Protein AF-A0A1F8F7Y3-F1 (afdb_monomer)

Mean predicted aligned error: 9.4 Å

Structure (mmCIF, N/CA/C/O backbone):
data_AF-A0A1F8F7Y3-F1
#
_entry.id   AF-A0A1F8F7Y3-F1
#
loop_
_atom_site.group_PDB
_atom_site.id
_atom_site.type_symbol
_atom_site.label_atom_id
_atom_site.label_alt_id
_atom_site.label_comp_id
_atom_site.label_asym_id
_atom_site.label_entity_id
_atom_site.label_seq_id
_atom_site.pdbx_PDB_ins_code
_atom_site.Cartn_x
_atom_site.Cartn_y
_atom_site.Cartn_z
_atom_site.occupancy
_atom_site.B_iso_or_equiv
_atom_site.auth_seq_id
_atom_site.auth_comp_id
_atom_site.auth_asym_id
_atom_site.auth_atom_id
_atom_site.pdbx_PDB_model_num
ATOM 1 N N . MET A 1 1 ? 22.161 11.488 1.844 1.00 63.28 1 MET A N 1
ATOM 2 C CA . MET A 1 1 ? 20.882 10.766 1.642 1.00 63.28 1 MET A CA 1
ATOM 3 C C . MET A 1 1 ? 20.338 11.126 0.270 1.00 63.28 1 MET A C 1
ATOM 5 O O . MET A 1 1 ? 20.253 12.319 -0.006 1.00 63.28 1 MET A O 1
ATOM 9 N N . SER A 1 2 ? 20.057 10.141 -0.588 1.00 79.31 2 SER A N 1
ATOM 10 C CA . SER A 1 2 ? 19.646 10.394 -1.977 1.00 79.31 2 SER A CA 1
ATOM 11 C C . SER A 1 2 ? 18.268 11.082 -2.055 1.00 79.31 2 SER A C 1
ATOM 13 O O . SER A 1 2 ? 17.452 10.909 -1.141 1.00 79.31 2 SER A O 1
ATOM 15 N N . PRO A 1 3 ? 17.981 11.853 -3.123 1.00 74.88 3 PRO A N 1
ATOM 16 C CA . PRO A 1 3 ? 16.670 12.476 -3.333 1.00 74.88 3 PRO A CA 1
ATOM 17 C C . PRO A 1 3 ? 15.510 11.469 -3.309 1.00 74.88 3 PRO A C 1
ATOM 19 O O . PRO A 1 3 ? 14.476 11.743 -2.707 1.00 74.88 3 PRO A O 1
ATOM 22 N N . ALA A 1 4 ? 15.714 10.270 -3.865 1.00 70.75 4 ALA A N 1
ATOM 23 C CA . ALA A 1 4 ? 14.728 9.189 -3.853 1.00 70.75 4 ALA A CA 1
ATOM 24 C C . ALA A 1 4 ? 14.346 8.759 -2.426 1.00 70.75 4 ALA A C 1
ATOM 26 O O . ALA A 1 4 ? 13.167 8.660 -2.101 1.00 70.75 4 ALA A O 1
ATOM 27 N N . VAL A 1 5 ? 15.333 8.589 -1.537 1.00 72.19 5 VAL A N 1
ATOM 28 C CA . VAL A 1 5 ? 15.079 8.209 -0.136 1.00 72.19 5 VAL A CA 1
ATOM 29 C C . VAL A 1 5 ? 14.300 9.300 0.606 1.00 72.19 5 VAL A C 1
ATOM 31 O O . VAL A 1 5 ? 13.428 8.987 1.410 1.00 72.19 5 VAL A O 1
ATOM 34 N N . ARG A 1 6 ? 14.557 10.584 0.315 1.00 74.69 6 ARG A N 1
ATOM 35 C CA . ARG A 1 6 ? 13.787 11.702 0.897 1.00 74.69 6 ARG A CA 1
ATOM 36 C C . ARG A 1 6 ? 12.319 11.670 0.474 1.00 74.69 6 ARG A C 1
ATOM 38 O O . ARG A 1 6 ? 11.452 11.836 1.325 1.00 74.69 6 ARG A O 1
ATOM 45 N N . LEU A 1 7 ? 12.046 11.442 -0.811 1.00 78.69 7 LEU A N 1
ATOM 46 C CA . LEU A 1 7 ? 10.677 11.372 -1.333 1.00 78.69 7 LEU A CA 1
ATOM 47 C C . LEU A 1 7 ? 9.922 10.156 -0.785 1.00 78.69 7 LEU A C 1
ATOM 49 O O . LEU A 1 7 ? 8.761 10.287 -0.413 1.00 78.69 7 LEU A O 1
ATOM 53 N N . ILE A 1 8 ? 10.594 9.007 -0.652 1.00 75.38 8 ILE A N 1
ATOM 54 C CA . ILE A 1 8 ? 10.015 7.806 -0.031 1.00 75.38 8 IL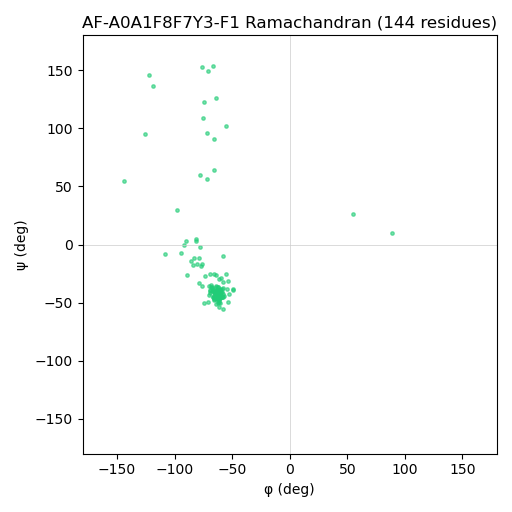E A CA 1
ATOM 55 C C . ILE A 1 8 ? 9.647 8.077 1.431 1.00 75.38 8 ILE A C 1
ATOM 57 O O . ILE A 1 8 ? 8.539 7.753 1.848 1.00 75.38 8 ILE A O 1
ATOM 61 N N . LEU A 1 9 ? 10.531 8.710 2.207 1.00 75.88 9 LEU A N 1
ATOM 62 C CA . LEU A 1 9 ? 10.228 9.066 3.597 1.00 75.88 9 LEU A CA 1
ATOM 63 C C . LEU A 1 9 ? 9.024 10.003 3.697 1.00 75.88 9 LEU A C 1
ATOM 65 O O . LEU A 1 9 ? 8.151 9.794 4.536 1.00 75.88 9 LEU A O 1
ATOM 69 N N . LEU A 1 10 ? 8.951 11.003 2.820 1.00 79.50 10 LEU A N 1
ATOM 70 C CA . LEU A 1 10 ? 7.814 11.914 2.763 1.00 79.50 10 LEU A CA 1
ATOM 71 C C . LEU A 1 10 ? 6.516 11.149 2.456 1.00 79.50 10 LEU A C 1
ATOM 73 O O . LEU A 1 10 ? 5.521 11.321 3.155 1.00 79.50 10 LEU A O 1
ATOM 77 N N . ALA A 1 11 ? 6.542 10.251 1.466 1.00 78.25 11 ALA A N 1
ATOM 78 C CA . ALA A 1 11 ? 5.400 9.418 1.098 1.00 78.25 11 ALA A CA 1
ATOM 79 C C . ALA A 1 11 ? 4.935 8.520 2.256 1.00 78.25 11 ALA A C 1
ATOM 81 O O . ALA A 1 11 ? 3.733 8.407 2.500 1.00 78.25 11 ALA A O 1
ATOM 82 N N . VAL A 1 12 ? 5.868 7.931 3.012 1.00 78.19 12 VAL A N 1
ATOM 83 C CA . VAL A 1 12 ? 5.556 7.133 4.209 1.00 78.19 12 VAL A CA 1
ATOM 84 C C . VAL A 1 12 ? 4.873 7.990 5.276 1.00 78.19 12 VAL A C 1
ATOM 86 O O . VAL A 1 12 ? 3.865 7.563 5.835 1.00 78.19 12 VAL A O 1
ATOM 89 N N . ILE A 1 13 ? 5.359 9.211 5.522 1.00 79.62 13 ILE A N 1
ATOM 90 C CA . ILE A 1 13 ? 4.748 10.140 6.486 1.00 79.62 13 ILE A CA 1
ATOM 91 C C . ILE A 1 13 ? 3.319 10.500 6.063 1.00 79.62 13 ILE A C 1
ATOM 93 O O . ILE A 1 13 ? 2.396 10.366 6.864 1.00 79.62 13 ILE A O 1
ATOM 97 N N . PHE A 1 14 ? 3.111 10.904 4.806 1.00 80.81 14 PHE A N 1
ATOM 98 C CA . PHE A 1 14 ? 1.778 11.253 4.304 1.00 80.81 14 PHE A CA 1
ATOM 99 C C . PHE A 1 14 ? 0.812 10.066 4.339 1.00 80.81 14 PHE A C 1
ATOM 101 O O . PHE A 1 14 ? -0.341 10.228 4.734 1.00 80.81 14 PHE A O 1
ATOM 108 N N . THR A 1 15 ? 1.288 8.864 4.006 1.00 75.69 15 THR A N 1
ATOM 109 C CA . THR A 1 15 ? 0.485 7.635 4.096 1.00 75.69 15 THR A CA 1
ATOM 110 C C . THR A 1 15 ? 0.106 7.333 5.548 1.00 75.69 15 THR A C 1
ATOM 112 O O . THR A 1 15 ? -1.054 7.042 5.843 1.00 75.69 15 THR A O 1
ATOM 115 N N . GLY A 1 16 ? 1.058 7.460 6.478 1.00 74.19 16 GLY A N 1
ATOM 116 C CA . GLY A 1 16 ? 0.819 7.260 7.907 1.00 74.19 16 GLY A CA 1
ATOM 117 C C . GLY A 1 16 ? -0.201 8.247 8.479 1.00 74.19 16 GLY A C 1
ATOM 118 O O . GLY A 1 16 ? -1.129 7.835 9.170 1.00 74.19 16 GLY A O 1
ATOM 119 N N . ILE A 1 17 ? -0.079 9.534 8.136 1.00 81.81 17 ILE A N 1
ATOM 120 C CA . ILE A 1 17 ? -0.997 10.591 8.589 1.00 81.81 17 ILE A CA 1
ATOM 121 C C . ILE A 1 17 ? -2.384 10.443 7.954 1.00 81.81 17 ILE A C 1
ATOM 123 O O . ILE A 1 17 ? -3.383 10.632 8.641 1.00 81.81 17 ILE A O 1
ATOM 127 N N . GLY A 1 18 ? -2.471 10.091 6.668 1.00 79.19 18 GLY A N 1
ATOM 128 C CA . GLY A 1 18 ? -3.745 9.968 5.948 1.00 79.19 18 GLY A CA 1
ATOM 129 C C . GLY A 1 18 ? -4.637 8.833 6.459 1.00 79.19 18 GLY A C 1
ATOM 130 O O . GLY A 1 18 ? -5.861 8.895 6.358 1.00 79.19 18 GLY A O 1
ATOM 131 N N . THR A 1 19 ? -4.037 7.814 7.066 1.00 76.62 19 THR A N 1
ATOM 132 C CA . THR A 1 19 ? -4.741 6.602 7.488 1.00 76.62 19 THR A CA 1
ATOM 133 C C . THR A 1 19 ? -5.781 6.851 8.603 1.00 76.62 19 THR A C 1
ATOM 135 O O . THR A 1 19 ? -6.924 6.411 8.456 1.00 76.62 19 THR A O 1
ATOM 138 N N . PRO A 1 20 ? -5.469 7.574 9.701 1.00 81.50 20 PRO A N 1
ATOM 139 C CA . PRO A 1 20 ? -6.472 8.005 10.677 1.00 81.50 20 PRO A CA 1
ATOM 140 C C . PRO A 1 20 ? -7.658 8.755 10.067 1.00 81.50 20 PRO A C 1
ATOM 142 O O . PRO A 1 20 ? -8.798 8.473 10.433 1.00 81.50 20 PRO A O 1
ATOM 145 N N . PHE A 1 21 ? -7.413 9.664 9.117 1.00 84.25 21 PHE A N 1
ATOM 146 C CA . PHE A 1 21 ? -8.481 10.419 8.453 1.00 84.25 21 PHE A CA 1
ATOM 147 C C . PHE A 1 21 ? -9.410 9.511 7.651 1.00 84.25 21 PHE A C 1
ATOM 149 O O . PHE A 1 21 ? -10.619 9.717 7.673 1.00 84.25 21 PHE A O 1
ATOM 156 N N . LEU A 1 22 ? -8.866 8.468 7.024 1.00 82.25 22 LEU A N 1
ATOM 157 C CA . LEU A 1 22 ? -9.644 7.478 6.285 1.00 82.25 22 LEU A CA 1
ATOM 158 C C . LEU A 1 22 ? -10.537 6.630 7.210 1.00 82.25 22 LEU A C 1
ATOM 160 O O . LEU A 1 22 ? -11.688 6.346 6.884 1.00 82.25 22 LEU A O 1
ATOM 164 N N . LYS A 1 23 ? -10.069 6.290 8.416 1.00 80.12 23 LYS A N 1
ATOM 165 C CA . LYS A 1 23 ? -10.930 5.639 9.418 1.00 80.12 23 LYS A CA 1
ATOM 166 C C . LYS A 1 23 ? -11.991 6.589 9.984 1.00 80.12 23 LYS A C 1
ATOM 168 O O . LYS A 1 23 ? -13.112 6.165 10.254 1.00 80.12 23 LYS A O 1
ATOM 173 N N . ILE A 1 24 ? -11.663 7.870 10.158 1.00 85.00 24 ILE A N 1
ATOM 174 C CA . ILE A 1 24 ? -12.636 8.894 10.565 1.00 85.00 24 ILE A CA 1
ATOM 175 C C . ILE A 1 24 ? -13.717 9.058 9.490 1.00 85.00 24 ILE A C 1
ATOM 177 O O . ILE A 1 24 ? -14.893 9.041 9.833 1.00 85.00 24 ILE A O 1
ATOM 181 N N . SER A 1 25 ? -13.358 9.147 8.206 1.00 83.56 25 SER A N 1
ATOM 182 C CA . SER A 1 25 ? -14.343 9.284 7.125 1.00 83.56 25 SER A CA 1
ATOM 183 C C . SER A 1 25 ? -15.301 8.095 7.059 1.00 83.56 25 SER A C 1
ATOM 185 O O . SER A 1 25 ? -16.501 8.291 6.900 1.00 83.56 25 SER A O 1
ATOM 187 N N . GLN A 1 26 ? -14.808 6.874 7.274 1.00 83.25 26 GLN A N 1
ATOM 188 C CA . GLN A 1 26 ? -15.663 5.684 7.341 1.00 83.25 26 GLN A CA 1
ATOM 189 C C . GLN A 1 26 ? -16.617 5.717 8.541 1.00 83.25 26 GLN A C 1
ATOM 191 O O . GLN A 1 26 ? -17.793 5.391 8.406 1.00 83.25 26 GLN A O 1
ATOM 196 N N . ARG A 1 27 ? -16.151 6.180 9.710 1.00 82.06 27 ARG A N 1
ATOM 197 C CA . ARG A 1 27 ? -17.016 6.391 10.887 1.00 82.06 27 ARG A CA 1
ATOM 198 C C . ARG A 1 27 ? -18.082 7.463 10.665 1.00 82.06 27 ARG A C 1
ATOM 200 O O . ARG A 1 27 ? -19.123 7.411 11.309 1.00 82.06 27 ARG A O 1
ATOM 207 N N . LEU A 1 28 ? -17.827 8.416 9.772 1.00 87.00 28 LEU A N 1
ATOM 208 C CA . LEU A 1 28 ? -18.796 9.425 9.340 1.00 87.00 28 LEU A CA 1
ATOM 209 C C . LEU A 1 28 ? -19.770 8.901 8.266 1.00 87.00 28 LEU A C 1
ATOM 211 O O . LEU A 1 28 ? -20.609 9.664 7.796 1.00 87.00 28 LEU A O 1
ATOM 215 N N . GLY A 1 29 ? -19.683 7.620 7.891 1.00 83.12 29 GLY A N 1
ATOM 216 C CA . GLY A 1 29 ? -20.585 6.976 6.934 1.00 83.12 29 GLY A CA 1
ATOM 217 C C . GLY A 1 29 ? -20.156 7.089 5.471 1.00 83.12 29 GLY A C 1
ATOM 218 O O . GLY A 1 29 ? -20.938 6.730 4.597 1.00 83.12 29 GLY A O 1
ATOM 219 N N . VAL A 1 30 ? -18.938 7.566 5.187 1.00 84.94 30 VAL A N 1
ATOM 220 C CA . VAL A 1 30 ? -18.417 7.627 3.813 1.00 84.94 30 VAL A CA 1
ATOM 221 C C . VAL A 1 30 ? -18.032 6.223 3.350 1.00 84.94 30 VAL A C 1
ATOM 223 O O . VAL A 1 30 ? -17.189 5.558 3.960 1.00 84.94 30 VAL A O 1
ATOM 226 N N . ASN A 1 31 ? -18.622 5.785 2.242 1.00 81.69 31 ASN A N 1
ATOM 227 C CA . ASN A 1 31 ? -18.392 4.461 1.680 1.00 81.69 31 ASN A CA 1
ATOM 228 C C . ASN A 1 31 ? -17.040 4.371 0.956 1.00 81.69 31 ASN A C 1
ATOM 230 O O . ASN A 1 31 ? -16.533 5.339 0.390 1.00 81.69 31 ASN A O 1
ATOM 234 N N . ALA A 1 32 ? -16.466 3.166 0.895 1.00 78.00 32 ALA A N 1
ATOM 235 C CA . ALA A 1 32 ? -15.167 2.930 0.254 1.00 78.00 32 ALA A CA 1
ATOM 236 C C . ALA A 1 32 ? -15.130 3.341 -1.235 1.00 78.00 32 ALA A C 1
ATOM 238 O O . ALA A 1 32 ? -14.095 3.791 -1.726 1.00 78.00 32 ALA A O 1
ATOM 239 N N . SER A 1 33 ? -16.256 3.220 -1.947 1.00 80.19 33 SER A N 1
ATOM 240 C CA . SER A 1 33 ? -16.404 3.664 -3.339 1.00 80.19 33 SER A CA 1
ATOM 241 C C . SER A 1 33 ? -16.338 5.187 -3.483 1.00 80.19 33 SER A C 1
ATOM 243 O O . SER A 1 33 ? -15.740 5.683 -4.436 1.00 80.19 33 SER A O 1
ATOM 245 N N . GLU A 1 34 ? -16.894 5.933 -2.528 1.00 84.81 34 GLU A N 1
ATOM 246 C CA . GLU A 1 34 ? -16.846 7.399 -2.501 1.00 84.81 34 GLU A CA 1
ATOM 247 C C . GLU A 1 34 ? -15.425 7.879 -2.206 1.00 84.81 34 GLU A C 1
ATOM 249 O O . GLU A 1 34 ? -14.909 8.755 -2.900 1.00 84.81 34 GLU A O 1
ATOM 254 N N . ILE A 1 35 ? -14.748 7.237 -1.248 1.00 84.38 35 ILE A N 1
ATOM 255 C CA . ILE A 1 35 ? -13.334 7.500 -0.944 1.00 84.38 35 ILE A CA 1
ATOM 256 C C . ILE A 1 35 ? -12.468 7.240 -2.185 1.00 84.38 35 ILE A C 1
ATOM 258 O O . ILE A 1 35 ? -11.609 8.056 -2.520 1.00 84.38 35 ILE A O 1
ATOM 262 N N . LEU A 1 36 ? -12.706 6.133 -2.897 1.00 83.94 36 LEU A N 1
ATOM 263 C CA . LEU A 1 36 ? -11.981 5.796 -4.124 1.00 83.94 36 LEU A CA 1
ATOM 264 C C . LEU A 1 36 ? -12.195 6.844 -5.225 1.00 83.94 36 LEU A C 1
ATOM 266 O O . LEU A 1 36 ? -11.241 7.228 -5.907 1.00 83.94 36 LEU A O 1
ATOM 270 N N . LEU A 1 37 ? -13.429 7.320 -5.392 1.00 86.00 37 LEU A N 1
ATOM 271 C CA . LEU A 1 37 ? -13.779 8.326 -6.392 1.00 86.00 37 LEU A CA 1
ATOM 272 C C . LEU A 1 37 ? -13.110 9.670 -6.084 1.00 86.00 37 LEU A C 1
ATOM 274 O O . LEU A 1 37 ? -12.467 10.248 -6.962 1.00 86.00 37 LEU A O 1
ATOM 278 N N . VAL A 1 38 ? -13.178 10.127 -4.829 1.00 87.12 38 VAL A N 1
ATOM 279 C CA . VAL A 1 38 ? -12.508 11.357 -4.377 1.00 87.12 38 VAL A CA 1
ATOM 280 C C . VAL A 1 38 ? -10.993 11.243 -4.541 1.00 87.12 38 VAL A C 1
ATOM 282 O O . VAL A 1 38 ? -10.369 12.163 -5.067 1.00 87.12 38 VAL A O 1
ATOM 285 N N . ASN A 1 39 ? -10.396 10.107 -4.168 1.00 85.31 39 ASN A N 1
ATOM 286 C CA . ASN A 1 39 ? -8.964 9.862 -4.342 1.00 85.31 39 ASN A CA 1
ATOM 287 C C . ASN A 1 39 ? -8.548 9.891 -5.821 1.00 85.31 39 ASN A C 1
ATOM 2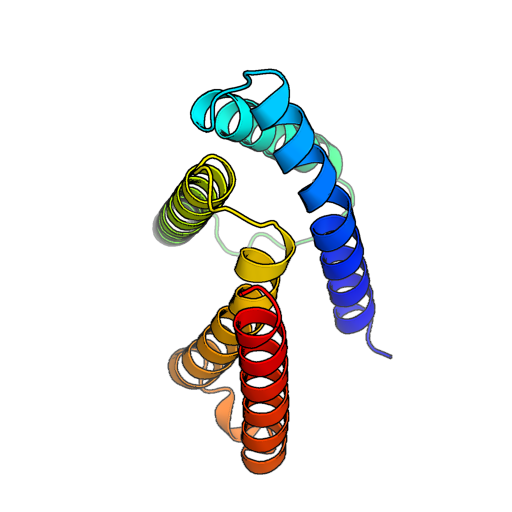89 O O . ASN A 1 39 ? -7.529 10.486 -6.171 1.00 85.31 39 ASN A O 1
ATOM 293 N N . SER A 1 40 ? -9.351 9.288 -6.700 1.00 83.81 40 SER A N 1
ATOM 294 C CA . SER A 1 40 ? -9.094 9.274 -8.144 1.00 83.81 40 SER A CA 1
ATOM 295 C C . SER A 1 40 ? -9.164 10.683 -8.733 1.00 83.81 40 SER A C 1
ATOM 297 O O . SER A 1 40 ? -8.288 11.076 -9.503 1.00 83.81 40 SER A O 1
ATOM 299 N N . PHE A 1 41 ? -10.158 11.476 -8.323 1.00 86.31 41 PHE A N 1
ATOM 300 C CA . PHE A 1 41 ? -10.298 12.865 -8.755 1.00 86.31 41 PHE A CA 1
ATOM 301 C C . PHE A 1 41 ? -9.160 13.750 -8.232 1.00 86.31 41 PHE A C 1
ATOM 303 O O . PHE A 1 41 ? -8.556 14.498 -8.999 1.00 86.31 41 PHE A O 1
ATOM 310 N N . ALA A 1 42 ? -8.807 13.623 -6.950 1.00 85.88 42 ALA A N 1
ATOM 311 C CA . ALA A 1 42 ? -7.684 14.338 -6.351 1.00 85.88 42 ALA A CA 1
ATOM 312 C C . ALA A 1 42 ? -6.357 13.974 -7.033 1.00 85.88 42 ALA A C 1
ATOM 314 O O . ALA A 1 42 ? -5.571 14.860 -7.353 1.00 85.88 42 ALA A O 1
ATOM 315 N N . SER A 1 43 ? -6.135 12.691 -7.326 1.00 82.06 43 SER A N 1
ATOM 316 C CA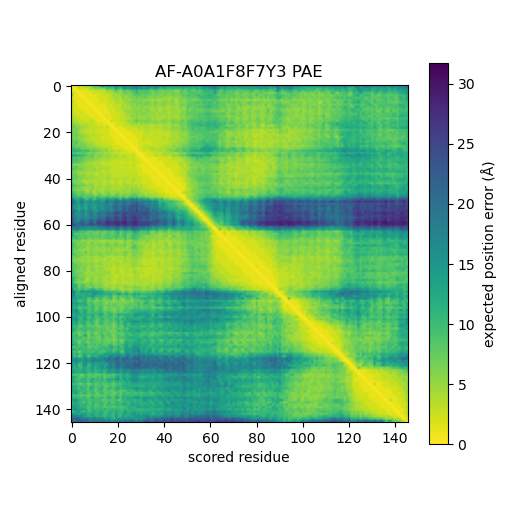 . SER A 1 43 ? -4.945 12.213 -8.040 1.00 82.06 43 SER A CA 1
ATOM 317 C C . SER A 1 43 ? -4.878 12.752 -9.469 1.00 82.06 43 SER A C 1
ATOM 319 O O . SER A 1 43 ? -3.812 13.176 -9.908 1.00 82.06 43 SER A O 1
ATOM 321 N N . ALA A 1 44 ? -6.007 12.795 -10.184 1.00 81.62 44 ALA A N 1
ATOM 322 C CA . ALA A 1 44 ? -6.084 13.384 -11.520 1.00 81.62 44 ALA A CA 1
ATOM 323 C C . ALA A 1 44 ? -5.808 14.896 -11.492 1.00 81.62 44 ALA A C 1
ATOM 325 O O . ALA A 1 44 ? -5.063 15.396 -12.332 1.00 81.62 44 ALA A O 1
ATOM 326 N N . LEU A 1 45 ? -6.348 15.613 -10.502 1.00 83.56 45 LEU A N 1
ATOM 327 C CA . LEU A 1 45 ? -6.117 17.045 -10.315 1.00 83.56 45 LEU A CA 1
ATOM 328 C C . LEU A 1 45 ? -4.655 17.343 -9.957 1.00 83.56 45 LEU A C 1
ATOM 330 O O . LEU A 1 45 ? -4.045 18.220 -10.562 1.00 83.56 45 LEU A O 1
ATOM 334 N N . ILE A 1 46 ? -4.070 16.592 -9.018 1.00 82.00 46 ILE A N 1
ATOM 335 C CA . ILE A 1 46 ? -2.649 16.698 -8.655 1.00 82.00 46 ILE A CA 1
ATOM 336 C C . ILE A 1 46 ? -1.771 16.347 -9.853 1.00 82.00 46 ILE A C 1
ATOM 338 O O . ILE A 1 46 ? -0.788 17.037 -10.091 1.00 82.00 46 ILE A O 1
ATOM 342 N N . GLY A 1 47 ? -2.130 15.325 -10.632 1.00 75.69 47 GLY A N 1
ATOM 343 C CA . GLY A 1 47 ? -1.449 14.998 -11.880 1.00 75.69 47 GLY A CA 1
ATOM 344 C C . GLY A 1 47 ? -1.478 16.185 -12.838 1.00 75.69 47 GLY A C 1
ATOM 345 O O . GLY A 1 47 ? -0.429 16.685 -13.229 1.00 75.69 47 GLY A O 1
ATOM 346 N N . PHE A 1 48 ? -2.668 16.703 -13.144 1.00 73.75 48 PHE A N 1
ATOM 347 C CA . PHE A 1 48 ? -2.864 17.825 -14.063 1.00 73.75 48 PHE A CA 1
ATOM 348 C C . PHE A 1 48 ? -2.111 19.098 -13.638 1.00 73.75 48 PHE A C 1
ATOM 350 O O . PHE A 1 48 ? -1.481 19.751 -14.468 1.00 73.75 48 PHE A O 1
ATOM 357 N N . LEU A 1 49 ? -2.133 19.438 -12.346 1.00 76.94 49 LEU A N 1
ATOM 358 C CA . LEU A 1 49 ? -1.448 20.615 -11.800 1.00 76.94 49 LEU A CA 1
ATOM 359 C C . LEU A 1 49 ? 0.063 20.387 -11.602 1.00 76.94 49 LEU A C 1
ATOM 361 O O . LEU A 1 4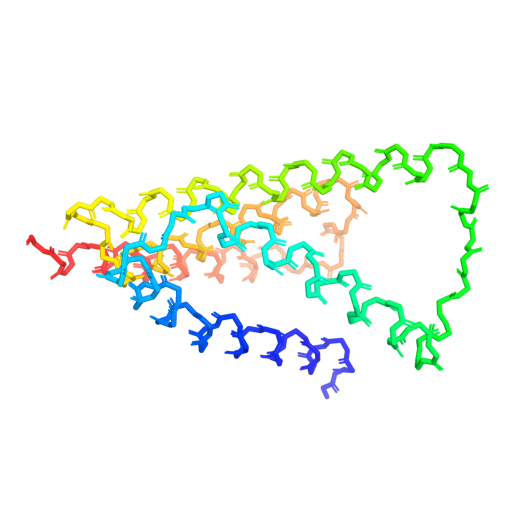9 ? 0.860 21.314 -11.745 1.00 76.94 49 LEU A O 1
ATOM 365 N N . GLY A 1 50 ? 0.458 19.156 -11.277 1.00 65.69 50 GLY A N 1
ATOM 366 C CA . GLY A 1 50 ? 1.825 18.742 -10.956 1.00 65.69 50 GLY A CA 1
ATOM 367 C C . GLY A 1 50 ? 2.690 18.410 -12.172 1.00 65.69 50 GLY A C 1
ATOM 368 O O . GLY A 1 50 ? 3.916 18.462 -12.067 1.00 65.69 50 GLY A O 1
ATOM 369 N N . PHE A 1 51 ? 2.087 18.163 -13.342 1.00 52.72 51 PHE A N 1
ATOM 370 C CA . PHE A 1 51 ? 2.780 17.879 -14.610 1.00 52.72 51 PHE A CA 1
ATOM 371 C C . PHE A 1 51 ? 3.745 18.991 -15.070 1.00 52.72 51 PHE A C 1
ATOM 373 O O . PHE A 1 51 ? 4.529 18.773 -15.986 1.00 52.72 51 PHE A O 1
ATOM 380 N N . ARG A 1 52 ? 3.728 20.172 -14.436 1.00 53.28 52 ARG A N 1
ATOM 381 C CA . ARG A 1 52 ? 4.674 21.266 -14.714 1.00 53.28 52 ARG A CA 1
ATOM 382 C C . ARG A 1 52 ? 5.996 21.190 -13.943 1.00 53.28 52 ARG A C 1
ATOM 384 O O . ARG A 1 52 ? 6.915 21.919 -14.295 1.00 53.28 52 ARG A O 1
ATOM 391 N N . PHE A 1 53 ? 6.105 20.356 -12.908 1.00 52.78 53 PHE A N 1
ATOM 392 C CA . PHE A 1 53 ? 7.282 20.331 -12.021 1.00 52.78 53 PHE A CA 1
ATOM 393 C C . PHE A 1 53 ? 8.173 19.101 -12.184 1.00 52.78 53 PHE A C 1
ATOM 395 O O . PHE A 1 53 ? 9.247 19.043 -11.588 1.00 52.78 53 PHE A O 1
ATOM 402 N N . ILE A 1 54 ? 7.738 18.112 -12.963 1.00 54.84 54 ILE A N 1
ATOM 403 C CA . ILE A 1 54 ? 8.458 16.855 -13.123 1.00 54.84 54 ILE A CA 1
ATOM 404 C C . ILE A 1 54 ? 8.683 16.638 -14.615 1.00 54.84 54 ILE A C 1
ATOM 406 O O . ILE A 1 54 ? 7.810 16.124 -15.310 1.00 54.84 54 ILE A O 1
ATOM 410 N N . ASP A 1 55 ? 9.861 17.047 -15.091 1.00 48.19 55 ASP A N 1
ATOM 411 C CA . ASP A 1 55 ? 10.410 16.720 -16.414 1.00 48.19 55 ASP A CA 1
ATOM 412 C C . ASP A 1 55 ? 10.695 15.206 -16.490 1.00 48.19 55 ASP A C 1
ATOM 414 O O . ASP A 1 55 ? 11.831 14.741 -16.581 1.00 48.19 55 ASP A O 1
ATOM 418 N N . TYR A 1 56 ? 9.649 14.384 -16.395 1.00 52.84 56 TYR A N 1
ATOM 419 C CA . TYR A 1 56 ? 9.733 13.013 -16.866 1.00 52.84 56 TYR A CA 1
ATOM 420 C C . TYR A 1 56 ? 9.671 13.085 -18.383 1.00 52.84 56 TYR A C 1
ATOM 422 O O . TYR A 1 56 ? 8.618 13.365 -18.957 1.00 52.84 56 TYR A O 1
ATOM 430 N N . GLN A 1 57 ? 10.803 12.820 -19.037 1.00 52.12 57 GLN A N 1
ATOM 431 C CA . GLN A 1 57 ? 10.800 12.489 -20.454 1.00 52.12 57 GLN A CA 1
ATOM 432 C C . GLN A 1 57 ? 9.851 11.303 -20.640 1.00 52.12 57 GLN A C 1
ATOM 434 O O . GLN A 1 57 ? 10.174 10.170 -20.283 1.00 52.12 57 GLN A O 1
ATOM 439 N N . SER A 1 58 ? 8.643 11.578 -21.132 1.00 51.50 58 SER A N 1
ATOM 440 C CA . SER A 1 58 ? 7.680 10.551 -21.507 1.00 51.50 58 SER A CA 1
ATOM 441 C C . SER A 1 58 ? 8.262 9.795 -22.696 1.00 51.50 58 SER A C 1
ATOM 443 O O . SER A 1 58 ? 8.098 10.182 -23.849 1.00 51.50 58 SER A O 1
ATOM 445 N N . THR A 1 59 ? 8.995 8.723 -22.418 1.00 52.44 59 THR A N 1
ATOM 446 C CA . THR A 1 59 ? 9.549 7.827 -23.439 1.00 52.44 59 THR A CA 1
ATOM 447 C C . THR A 1 59 ? 8.512 6.819 -23.943 1.00 52.44 59 THR A C 1
ATOM 449 O O . THR A 1 59 ? 8.836 5.952 -24.747 1.00 52.44 59 THR A O 1
ATOM 452 N N . GLY A 1 60 ? 7.253 6.923 -23.498 1.00 50.03 60 GLY A N 1
ATOM 453 C CA . GLY A 1 60 ? 6.256 5.871 -23.660 1.00 50.03 60 GLY A CA 1
ATOM 454 C C . GLY A 1 60 ? 4.834 6.359 -23.913 1.00 50.03 60 GLY A C 1
ATOM 455 O O . GLY A 1 60 ? 3.916 5.907 -23.237 1.00 50.03 60 GLY A O 1
ATOM 456 N N . PHE A 1 61 ? 4.612 7.197 -24.930 1.00 54.41 61 PHE A N 1
ATOM 457 C CA . PHE A 1 61 ? 3.293 7.299 -25.580 1.00 54.41 61 PHE A CA 1
ATOM 458 C C . PHE A 1 61 ? 3.078 6.109 -26.538 1.00 54.41 61 PHE A C 1
ATOM 460 O O . PHE A 1 61 ? 2.929 6.262 -27.746 1.00 54.41 61 PHE A O 1
ATOM 467 N N . GLY A 1 62 ? 3.115 4.888 -26.000 1.00 60.78 62 GLY A N 1
ATOM 468 C CA . GLY A 1 62 ? 2.836 3.652 -26.734 1.00 60.78 62 GLY A CA 1
ATOM 469 C C . GLY A 1 62 ? 1.691 2.883 -26.082 1.00 60.78 62 GLY A C 1
ATOM 470 O O . GLY A 1 62 ? 1.571 2.881 -24.857 1.00 60.78 62 GLY A O 1
ATOM 471 N N . GLY A 1 63 ? 0.866 2.193 -26.878 1.00 70.69 63 GLY A N 1
ATOM 472 C CA . GLY A 1 63 ? -0.292 1.435 -26.373 1.00 70.69 63 GLY A CA 1
ATOM 473 C C . GLY A 1 63 ? 0.056 0.424 -25.270 1.00 70.69 63 GLY A C 1
ATOM 474 O O . GLY A 1 63 ? -0.721 0.236 -24.338 1.00 70.69 63 GLY A O 1
ATOM 475 N N . PHE A 1 64 ? 1.263 -0.151 -25.305 1.00 76.44 64 PHE A N 1
ATOM 476 C CA . PHE A 1 64 ? 1.759 -1.041 -24.251 1.00 76.44 64 PHE A CA 1
ATOM 477 C C . PHE A 1 64 ? 2.018 -0.315 -22.918 1.00 76.44 64 PHE A C 1
ATOM 479 O O . PHE A 1 64 ? 1.667 -0.835 -21.863 1.00 76.44 64 PHE A O 1
ATOM 486 N N . GLY A 1 65 ? 2.570 0.904 -22.949 1.00 73.56 65 GLY A N 1
ATOM 487 C CA . GLY A 1 65 ? 2.804 1.705 -21.742 1.00 73.56 65 GLY A CA 1
ATOM 488 C C . GLY A 1 65 ? 1.496 2.081 -21.043 1.00 73.56 65 GLY A C 1
ATOM 489 O O . GLY A 1 65 ? 1.385 1.953 -19.825 1.00 73.56 65 GLY A O 1
ATOM 490 N N . LEU A 1 66 ? 0.472 2.442 -21.823 1.00 78.00 66 LEU A N 1
ATOM 491 C CA . LEU A 1 66 ? -0.877 2.688 -21.305 1.00 78.00 66 LEU A CA 1
ATOM 492 C C . LEU A 1 66 ? -1.510 1.424 -20.716 1.00 78.00 66 LEU A C 1
ATOM 494 O O . LEU A 1 66 ? -2.125 1.493 -19.656 1.00 78.00 66 LEU A O 1
ATOM 498 N N . PHE A 1 67 ? -1.331 0.268 -21.359 1.00 80.62 67 PHE A N 1
ATOM 499 C CA . PHE A 1 67 ? -1.842 -1.004 -20.848 1.00 80.62 67 PHE A CA 1
ATOM 500 C C . PHE A 1 67 ? -1.207 -1.388 -19.504 1.00 80.62 67 PHE A C 1
ATOM 502 O O . PHE A 1 67 ? -1.917 -1.745 -18.564 1.00 80.62 67 PHE A O 1
ATOM 509 N N . VAL A 1 68 ? 0.118 -1.261 -19.377 1.00 79.56 68 VAL A N 1
ATOM 510 C CA . VAL A 1 68 ? 0.834 -1.531 -18.118 1.00 79.56 68 VAL A CA 1
ATOM 511 C C . VAL A 1 68 ? 0.421 -0.542 -17.026 1.00 79.56 68 VAL A C 1
ATOM 513 O O . VAL A 1 68 ? 0.179 -0.953 -15.889 1.00 79.56 68 VAL A O 1
ATOM 516 N N . ALA A 1 69 ? 0.275 0.745 -17.360 1.00 80.38 69 ALA A N 1
ATOM 517 C CA . ALA A 1 69 ? -0.212 1.754 -16.422 1.00 80.38 69 ALA A CA 1
ATOM 518 C C . ALA A 1 69 ? -1.637 1.437 -15.941 1.00 80.38 69 ALA A C 1
ATOM 520 O O . ALA A 1 69 ? -1.909 1.476 -14.742 1.00 80.38 69 ALA A O 1
ATOM 521 N N . PHE A 1 70 ? -2.528 1.048 -16.856 1.00 80.88 70 PHE A N 1
ATOM 522 C CA . PHE A 1 70 ? -3.897 0.659 -16.530 1.00 80.88 70 PHE A CA 1
ATOM 523 C C . PHE A 1 70 ? -3.947 -0.584 -15.632 1.00 80.88 70 PHE A C 1
ATOM 525 O O . PHE A 1 70 ? -4.615 -0.567 -14.599 1.00 80.88 70 PHE A O 1
ATOM 532 N N . GLY A 1 71 ? -3.193 -1.635 -15.968 1.00 84.00 71 GLY A N 1
ATOM 533 C CA . GLY A 1 71 ? -3.096 -2.839 -15.139 1.00 84.00 71 GLY A CA 1
ATOM 534 C C . GLY A 1 71 ? -2.553 -2.543 -13.738 1.00 84.00 71 GLY A C 1
ATOM 535 O O . GLY A 1 71 ? -3.092 -3.031 -12.746 1.00 84.00 71 GLY A O 1
ATOM 536 N N . THR A 1 72 ? -1.545 -1.674 -13.642 1.00 81.19 72 THR A N 1
ATOM 537 C CA . THR A 1 72 ? -0.990 -1.221 -12.358 1.00 81.19 72 THR A CA 1
ATOM 538 C C . THR A 1 72 ? -2.047 -0.491 -11.527 1.00 81.19 72 THR A C 1
ATOM 540 O O . THR A 1 72 ? -2.241 -0.819 -10.357 1.00 81.19 72 THR A O 1
ATOM 543 N N . LEU A 1 73 ? -2.781 0.453 -12.126 1.00 82.25 73 LEU A N 1
ATOM 544 C CA . LEU A 1 73 ? -3.852 1.184 -11.444 1.00 82.25 73 LEU A CA 1
ATOM 545 C C . LEU A 1 73 ? -4.974 0.256 -10.968 1.00 82.25 73 LEU A C 1
ATOM 547 O O . LEU A 1 73 ? -5.474 0.441 -9.862 1.00 82.25 73 LEU A O 1
ATOM 551 N N . LEU A 1 74 ? -5.356 -0.756 -11.752 1.00 83.69 74 LEU A N 1
ATOM 552 C CA . LEU A 1 74 ? -6.351 -1.742 -11.322 1.00 83.69 74 LEU A CA 1
ATOM 553 C C . LEU A 1 74 ? -5.898 -2.500 -10.071 1.00 83.69 74 LEU A C 1
ATOM 555 O O . LEU A 1 74 ? -6.643 -2.553 -9.095 1.00 83.69 74 LEU A O 1
ATOM 559 N N . ILE A 1 75 ? -4.675 -3.037 -10.066 1.00 84.50 75 ILE A N 1
ATOM 560 C CA . ILE A 1 75 ? -4.136 -3.793 -8.923 1.00 84.50 75 ILE A CA 1
ATOM 561 C C . ILE A 1 75 ? -4.074 -2.910 -7.670 1.00 84.50 75 ILE A C 1
ATOM 563 O O . ILE A 1 75 ? -4.514 -3.324 -6.595 1.00 84.50 75 ILE A O 1
ATOM 567 N N . LEU A 1 76 ? -3.578 -1.676 -7.809 1.00 82.75 76 LEU A N 1
ATOM 568 C CA . LEU A 1 76 ? -3.481 -0.731 -6.696 1.00 82.75 76 LEU A CA 1
ATOM 569 C C . LEU A 1 76 ? -4.861 -0.346 -6.143 1.00 82.75 76 LEU A C 1
ATOM 571 O O . LEU A 1 76 ? -5.043 -0.324 -4.927 1.00 82.75 76 LEU A O 1
ATOM 575 N N . ASN A 1 77 ? -5.847 -0.100 -7.011 1.00 81.69 77 ASN A N 1
ATOM 576 C CA . ASN A 1 77 ? -7.205 0.243 -6.586 1.00 81.69 77 ASN A CA 1
ATOM 577 C C . ASN A 1 77 ? -7.924 -0.932 -5.909 1.00 81.69 77 ASN A C 1
ATOM 579 O O . ASN A 1 77 ? -8.626 -0.724 -4.921 1.00 81.69 77 ASN A O 1
ATOM 583 N N . VAL A 1 78 ? -7.716 -2.169 -6.373 1.00 84.50 78 VAL A N 1
ATOM 584 C CA . VAL A 1 78 ? -8.237 -3.366 -5.690 1.00 84.50 78 VAL A CA 1
ATOM 585 C C . VAL A 1 78 ? -7.631 -3.493 -4.291 1.00 84.50 78 VAL A C 1
ATOM 587 O O . VAL A 1 78 ? -8.367 -3.664 -3.320 1.00 84.50 78 VAL A O 1
ATOM 590 N N . GLY A 1 79 ? -6.308 -3.340 -4.158 1.00 81.62 79 GLY A N 1
ATOM 591 C CA . GLY A 1 79 ? -5.640 -3.340 -2.853 1.00 81.62 79 GLY A CA 1
ATOM 592 C C . GLY A 1 79 ? -6.157 -2.239 -1.919 1.00 81.62 79 GLY A C 1
ATOM 593 O O . GLY A 1 79 ? -6.401 -2.482 -0.734 1.00 81.62 79 GLY A O 1
ATOM 594 N N . PHE A 1 80 ? -6.401 -1.043 -2.458 1.00 81.12 80 PHE A N 1
ATOM 595 C CA . PHE A 1 80 ? -6.989 0.070 -1.716 1.00 81.12 80 PHE A CA 1
ATOM 596 C C . PHE A 1 80 ? -8.410 -0.240 -1.223 1.00 81.12 80 PHE A C 1
ATOM 598 O O . PHE A 1 80 ? -8.713 0.002 -0.053 1.00 81.12 80 PHE A O 1
ATOM 605 N N . LEU A 1 81 ? -9.270 -0.815 -2.071 1.00 82.75 81 LEU A N 1
ATOM 606 C CA . LEU A 1 81 ? -10.632 -1.211 -1.696 1.00 82.75 81 LEU A CA 1
ATOM 607 C C . LEU A 1 81 ? -10.637 -2.282 -0.603 1.00 82.75 81 LEU A C 1
ATOM 609 O O . LEU A 1 81 ? -11.372 -2.141 0.370 1.00 82.75 81 LEU A O 1
ATOM 613 N N . LEU A 1 82 ? -9.788 -3.307 -0.716 1.00 83.94 82 LEU A N 1
ATOM 614 C CA . LEU A 1 82 ? -9.661 -4.355 0.304 1.00 83.94 82 LEU A CA 1
ATOM 615 C C . LEU A 1 82 ? -9.181 -3.794 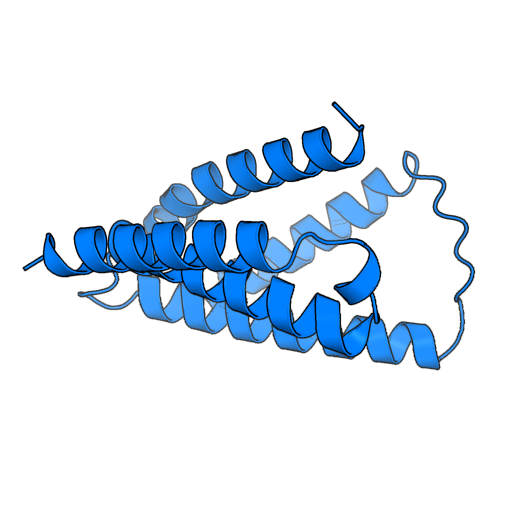1.649 1.00 83.94 82 LEU A C 1
ATOM 617 O O . LEU A 1 82 ? -9.686 -4.187 2.703 1.00 83.94 82 LEU A O 1
ATOM 621 N N . THR A 1 83 ? -8.250 -2.838 1.620 1.00 79.69 83 THR A N 1
ATOM 622 C CA . THR A 1 83 ? -7.760 -2.155 2.828 1.00 79.69 83 THR A CA 1
ATOM 623 C C . THR A 1 83 ? -8.868 -1.318 3.473 1.00 79.69 83 THR A C 1
ATOM 625 O O . THR A 1 83 ? -9.075 -1.389 4.683 1.00 79.69 83 THR A O 1
ATOM 628 N N . ASN A 1 84 ? -9.631 -0.573 2.668 1.00 78.44 84 ASN A N 1
ATOM 629 C CA . ASN A 1 84 ? -10.768 0.216 3.145 1.00 78.44 84 ASN A CA 1
ATOM 630 C C . ASN A 1 84 ? -11.870 -0.666 3.728 1.00 78.44 84 ASN A C 1
ATOM 632 O O . ASN A 1 84 ? -12.369 -0.376 4.811 1.00 78.44 84 ASN A O 1
ATOM 636 N N . TYR A 1 85 ? -12.226 -1.746 3.035 1.00 80.00 85 TYR A N 1
ATOM 637 C CA . TYR A 1 85 ? -13.213 -2.700 3.520 1.00 80.00 85 TYR A CA 1
ATOM 638 C C . TYR A 1 85 ? -12.772 -3.295 4.859 1.00 80.00 85 TYR A C 1
ATOM 640 O O . TYR A 1 85 ? -13.537 -3.281 5.818 1.00 80.00 85 TYR A O 1
ATOM 648 N N . SER A 1 86 ? -11.504 -3.697 4.974 1.00 76.81 86 SER A N 1
ATOM 649 C CA . SER A 1 86 ? -10.948 -4.211 6.230 1.00 76.81 86 SER A CA 1
ATOM 650 C C . SER A 1 86 ? -11.042 -3.196 7.375 1.00 76.81 86 SER A C 1
ATOM 652 O O . SER A 1 86 ? -11.344 -3.588 8.496 1.00 76.81 86 SER A O 1
ATOM 654 N N . LEU A 1 87 ? -10.826 -1.901 7.108 1.00 74.75 87 LEU A N 1
ATOM 655 C CA . LEU A 1 87 ? -10.959 -0.822 8.101 1.00 74.75 87 LEU A CA 1
ATOM 656 C C . LEU A 1 87 ? -12.409 -0.559 8.534 1.00 74.75 87 LEU A C 1
ATOM 658 O O . LEU A 1 87 ? -12.618 -0.077 9.650 1.00 74.75 87 LEU A O 1
ATOM 662 N N . SER A 1 88 ? -13.379 -0.886 7.675 1.00 72.62 88 SER A N 1
ATOM 663 C CA . SER A 1 88 ? -14.810 -0.728 7.955 1.00 72.62 88 SER A CA 1
ATOM 664 C C . SER A 1 88 ? -15.405 -1.858 8.800 1.00 72.62 88 SER A C 1
ATOM 666 O O . SER A 1 88 ? -16.479 -1.686 9.366 1.00 72.62 88 SER A O 1
ATOM 668 N N . LEU A 1 89 ? -14.718 -3.001 8.906 1.00 79.06 89 LEU A N 1
ATOM 669 C CA . LEU A 1 89 ? -15.145 -4.110 9.760 1.00 79.06 89 LEU A CA 1
ATOM 670 C C . LEU A 1 89 ? -14.973 -3.749 11.245 1.00 79.06 89 LEU A C 1
ATOM 672 O O . LEU A 1 89 ? -14.023 -3.057 11.613 1.00 79.06 89 LEU A O 1
ATOM 676 N N . ASP A 1 90 ? -15.830 -4.287 12.118 1.00 62.31 90 ASP A N 1
ATOM 677 C CA . ASP A 1 90 ? -15.803 -3.998 13.565 1.00 62.31 90 ASP A CA 1
ATOM 678 C C . ASP A 1 90 ? -14.464 -4.377 14.241 1.00 62.31 90 ASP A C 1
ATOM 680 O O . ASP A 1 90 ? -14.021 -3.713 15.177 1.00 62.31 90 ASP A O 1
ATOM 684 N N . GLY A 1 91 ? -13.758 -5.387 13.714 1.00 63.22 91 GLY A N 1
ATOM 685 C CA . GLY A 1 91 ? -12.395 -5.779 14.119 1.00 63.22 91 GLY A CA 1
ATOM 686 C C . GLY A 1 91 ? -11.262 -5.091 13.340 1.00 63.22 91 GLY A C 1
ATOM 687 O O . GLY A 1 91 ? -10.088 -5.386 13.558 1.00 63.22 91 GLY A O 1
ATOM 688 N N . GLY A 1 92 ? -11.594 -4.176 12.426 1.00 61.34 92 GLY A N 1
ATOM 689 C CA . GLY A 1 92 ? -10.701 -3.443 11.527 1.00 61.34 92 GLY A CA 1
ATOM 690 C C . GLY A 1 92 ? -9.850 -2.393 12.233 1.00 61.34 92 GLY A C 1
ATOM 691 O O . GLY A 1 92 ? -9.916 -1.193 11.940 1.00 61.34 92 GLY A O 1
ATOM 692 N N . LEU A 1 93 ? -9.077 -2.799 13.237 1.00 67.50 93 LEU A N 1
ATOM 693 C CA . LEU A 1 93 ? -8.186 -1.907 13.960 1.00 67.50 93 LEU A CA 1
ATOM 694 C C . LEU A 1 93 ? -7.103 -1.384 13.013 1.00 67.50 93 LEU A C 1
ATOM 696 O O . LEU A 1 93 ? -6.375 -2.137 12.368 1.00 67.50 93 LEU A O 1
ATOM 700 N N . LEU A 1 94 ? -6.988 -0.058 12.965 1.00 67.00 94 LEU A N 1
ATOM 701 C CA . LEU A 1 94 ? -6.029 0.650 12.120 1.00 67.00 94 LEU A CA 1
ATOM 702 C C . LEU A 1 94 ? -4.596 0.211 12.439 1.00 67.00 94 LEU A C 1
ATOM 704 O O . LEU A 1 94 ? -3.791 0.015 11.535 1.00 67.00 94 LEU A O 1
ATOM 708 N N . SER A 1 95 ? -4.326 -0.030 13.723 1.00 59.12 95 SER A N 1
ATOM 709 C CA . SER A 1 95 ? -3.074 -0.589 14.220 1.00 59.12 95 SER A CA 1
ATOM 710 C C . SER A 1 95 ? -2.781 -1.992 13.686 1.00 59.12 95 SER A C 1
ATOM 712 O O . SER A 1 95 ? -1.634 -2.245 13.356 1.00 59.12 95 SER A O 1
ATOM 714 N N . VAL A 1 96 ? -3.772 -2.885 13.546 1.00 64.56 96 VAL A N 1
ATOM 715 C CA . VAL A 1 96 ? -3.571 -4.248 13.006 1.00 64.56 96 VAL A CA 1
ATOM 716 C C . VAL A 1 96 ? -3.291 -4.194 11.511 1.00 64.56 96 VAL A C 1
ATOM 718 O O . VAL A 1 96 ? -2.321 -4.773 11.035 1.00 64.56 96 VAL A O 1
ATOM 721 N N . ILE A 1 97 ? -4.121 -3.466 10.766 1.00 68.25 97 ILE A N 1
ATOM 722 C CA . ILE A 1 97 ? -4.020 -3.395 9.305 1.00 68.25 97 ILE A CA 1
ATOM 723 C C . ILE A 1 97 ? -2.665 -2.809 8.906 1.00 68.25 97 ILE A C 1
ATOM 725 O O . ILE A 1 97 ? -1.952 -3.393 8.093 1.00 68.25 97 ILE A O 1
ATOM 729 N N . TYR A 1 98 ? -2.248 -1.728 9.568 1.00 65.81 98 TYR A N 1
ATOM 730 C CA . TYR A 1 98 ? -0.955 -1.100 9.305 1.00 65.81 98 TYR A CA 1
ATOM 731 C C . TYR A 1 98 ? 0.218 -1.760 10.024 1.00 65.81 98 TYR A C 1
ATOM 733 O O . TYR A 1 98 ? 1.360 -1.498 9.657 1.00 65.81 98 TYR A O 1
ATOM 741 N N . ALA A 1 99 ? -0.034 -2.663 10.974 1.00 61.38 99 ALA A N 1
ATOM 742 C CA . ALA A 1 99 ? 0.978 -3.600 11.435 1.00 61.38 99 ALA A CA 1
ATOM 743 C C . ALA A 1 99 ? 1.238 -4.694 10.401 1.00 61.38 99 ALA A C 1
ATOM 745 O O . ALA A 1 99 ? 2.355 -5.179 10.362 1.00 61.38 99 ALA A O 1
ATOM 746 N N . ILE A 1 100 ? 0.289 -5.064 9.536 1.00 63.31 100 ILE A N 1
ATOM 747 C CA . ILE A 1 100 ? 0.486 -6.102 8.504 1.00 63.31 100 ILE A CA 1
ATOM 748 C C . ILE A 1 100 ? 1.034 -5.511 7.188 1.00 63.31 100 ILE A C 1
ATOM 750 O O . ILE A 1 100 ? 1.771 -6.186 6.471 1.00 63.31 100 ILE A O 1
ATOM 754 N N . THR A 1 101 ? 0.785 -4.231 6.889 1.00 67.50 101 THR A N 1
ATOM 755 C CA . THR A 1 101 ? 1.345 -3.512 5.717 1.00 67.50 101 THR A CA 1
ATOM 756 C C . THR A 1 101 ? 2.871 -3.657 5.529 1.00 67.50 101 THR A C 1
ATOM 758 O O . THR A 1 101 ? 3.322 -3.825 4.394 1.00 67.50 101 THR A O 1
ATOM 761 N N . PRO A 1 102 ? 3.700 -3.668 6.587 1.00 65.25 102 PRO A N 1
ATOM 762 C CA . PRO A 1 102 ? 5.131 -3.925 6.476 1.00 65.25 102 PRO A CA 1
ATOM 763 C C . PRO A 1 102 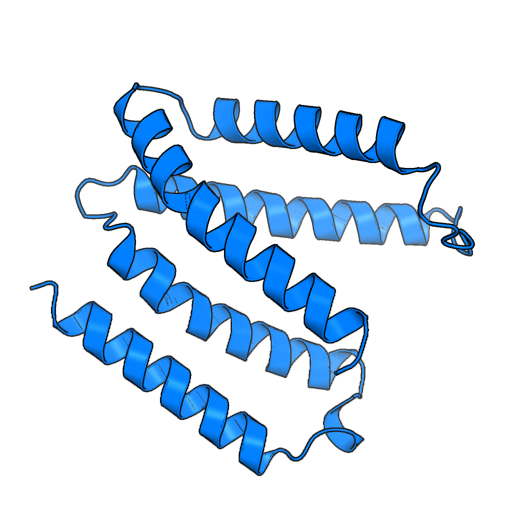? 5.490 -5.323 5.911 1.00 65.25 102 PRO A C 1
ATOM 765 O O . PRO A 1 102 ? 6.491 -5.485 5.199 1.00 65.25 102 PRO A O 1
ATOM 768 N N . ALA A 1 103 ? 4.644 -6.336 6.133 1.00 64.19 103 ALA A N 1
ATOM 769 C CA . ALA A 1 103 ? 4.769 -7.645 5.487 1.00 64.19 103 ALA A CA 1
ATOM 770 C C . ALA A 1 103 ? 4.543 -7.538 3.969 1.00 64.19 103 ALA A C 1
ATOM 772 O O . ALA A 1 103 ? 5.303 -8.106 3.183 1.00 64.19 103 ALA A O 1
ATOM 773 N N . ALA A 1 104 ? 3.561 -6.734 3.549 1.00 67.00 104 ALA A N 1
ATOM 774 C CA . ALA A 1 104 ? 3.317 -6.450 2.138 1.00 67.00 104 ALA A CA 1
ATOM 775 C C . ALA A 1 104 ? 4.504 -5.715 1.493 1.00 67.00 104 ALA A C 1
ATOM 777 O O . ALA A 1 104 ? 4.915 -6.084 0.397 1.00 67.00 104 ALA A O 1
ATOM 778 N N . THR A 1 105 ? 5.135 -4.751 2.183 1.00 68.81 105 THR A N 1
ATOM 779 C CA . THR A 1 105 ? 6.347 -4.088 1.657 1.00 68.81 105 THR A CA 1
ATOM 780 C C . THR A 1 105 ? 7.517 -5.048 1.468 1.00 68.81 105 THR A C 1
ATOM 782 O O . THR A 1 105 ? 8.238 -4.941 0.480 1.00 68.81 105 THR A O 1
ATOM 785 N N . THR A 1 106 ? 7.677 -6.029 2.358 1.00 71.12 106 THR A N 1
ATOM 786 C CA . THR A 1 106 ? 8.688 -7.087 2.207 1.00 71.12 106 THR A CA 1
ATOM 787 C C . THR A 1 106 ? 8.430 -7.914 0.948 1.00 71.12 106 THR A C 1
ATOM 789 O O . THR A 1 106 ? 9.346 -8.179 0.170 1.00 71.12 106 THR A O 1
ATOM 792 N N . LEU A 1 107 ? 7.169 -8.279 0.717 1.00 70.38 107 LEU A N 1
ATOM 793 C CA . LEU A 1 107 ? 6.739 -9.053 -0.443 1.00 70.38 107 LEU A CA 1
ATOM 794 C C . LEU A 1 107 ? 6.959 -8.270 -1.749 1.00 70.38 107 LEU A C 1
ATOM 796 O O . LEU A 1 107 ? 7.493 -8.821 -2.709 1.00 70.38 107 LEU A O 1
ATOM 800 N N . THR A 1 108 ? 6.667 -6.966 -1.755 1.00 74.62 108 THR A N 1
ATOM 801 C CA . THR A 1 108 ? 6.968 -6.064 -2.878 1.00 74.62 108 THR A CA 1
ATOM 802 C C . THR A 1 108 ? 8.463 -5.992 -3.175 1.00 74.62 108 THR A C 1
ATOM 804 O O . THR A 1 108 ? 8.842 -6.035 -4.343 1.00 74.62 108 THR A O 1
ATOM 807 N N . ILE A 1 109 ? 9.325 -5.923 -2.153 1.00 71.88 109 ILE A N 1
ATOM 808 C CA . ILE A 1 109 ? 10.781 -5.916 -2.363 1.00 71.88 109 ILE A CA 1
ATOM 809 C C . ILE A 1 109 ? 11.243 -7.243 -2.980 1.00 71.88 109 ILE A C 1
ATOM 811 O O . ILE A 1 109 ? 12.024 -7.234 -3.927 1.00 71.88 109 ILE A O 1
ATOM 815 N N . LEU A 1 110 ? 10.735 -8.382 -2.500 1.00 73.94 110 LEU A N 1
ATOM 816 C CA . LEU A 1 110 ? 11.071 -9.696 -3.060 1.00 73.94 110 LEU A CA 1
ATOM 817 C C . LEU A 1 110 ? 10.612 -9.835 -4.519 1.00 73.94 110 LEU A C 1
ATOM 819 O O . LEU A 1 110 ? 11.393 -10.268 -5.364 1.00 73.94 110 LEU A O 1
ATOM 823 N N . ILE A 1 111 ? 9.380 -9.422 -4.831 1.00 76.94 111 ILE A N 1
ATOM 824 C CA . ILE A 1 111 ? 8.857 -9.413 -6.205 1.00 76.94 111 ILE A CA 1
ATOM 825 C C . ILE A 1 111 ? 9.698 -8.482 -7.085 1.00 76.94 111 ILE A C 1
ATOM 827 O O . ILE A 1 111 ? 10.115 -8.889 -8.167 1.00 76.94 111 ILE A O 1
ATOM 831 N N . GLY A 1 112 ? 10.000 -7.267 -6.620 1.00 72.00 112 GLY A N 1
ATOM 832 C CA . GLY A 1 112 ? 10.818 -6.298 -7.351 1.00 72.00 112 GLY A CA 1
ATOM 833 C C . GLY A 1 112 ? 12.207 -6.841 -7.676 1.00 72.00 112 GLY A C 1
ATOM 834 O O . GLY A 1 112 ? 12.638 -6.783 -8.823 1.00 72.00 112 GLY A O 1
ATOM 835 N N . LEU A 1 113 ? 12.868 -7.480 -6.709 1.00 75.88 113 LEU A N 1
ATOM 836 C CA . LEU A 1 113 ? 14.191 -8.074 -6.910 1.00 75.88 113 LEU A CA 1
ATOM 837 C C . LEU A 1 113 ? 14.204 -9.190 -7.958 1.00 75.88 113 LEU A C 1
ATOM 839 O O . LEU A 1 113 ? 15.179 -9.311 -8.704 1.00 75.88 113 LEU A O 1
ATOM 843 N N . ILE A 1 114 ? 13.134 -9.988 -8.020 1.00 75.81 114 ILE A N 1
ATOM 844 C CA . ILE A 1 114 ? 12.979 -11.078 -8.990 1.00 75.81 114 ILE A CA 1
ATOM 845 C C . ILE A 1 114 ? 12.654 -10.518 -10.381 1.00 75.81 114 ILE A C 1
ATOM 847 O O . ILE A 1 114 ? 13.315 -10.870 -11.357 1.00 75.81 114 ILE A O 1
ATOM 851 N N . PHE A 1 115 ? 11.660 -9.633 -10.480 1.00 75.31 115 PHE A N 1
ATOM 852 C CA . PHE A 1 115 ? 11.153 -9.134 -11.762 1.00 75.31 115 PHE A CA 1
ATOM 853 C C . PHE A 1 115 ? 12.069 -8.097 -12.416 1.00 75.31 115 PHE A C 1
ATOM 855 O O . PHE A 1 115 ? 12.215 -8.101 -13.637 1.00 75.31 115 PHE A O 1
ATOM 862 N N . LEU A 1 116 ? 12.717 -7.239 -11.626 1.00 77.50 116 LEU A N 1
ATOM 863 C CA . LEU A 1 116 ? 13.619 -6.191 -12.120 1.00 77.50 116 LEU A CA 1
ATOM 864 C C . LEU A 1 116 ? 15.083 -6.651 -12.185 1.00 77.50 116 LEU A C 1
ATOM 866 O O . LEU A 1 116 ? 15.948 -5.892 -12.611 1.00 77.50 116 LEU A O 1
ATOM 870 N N . LYS A 1 11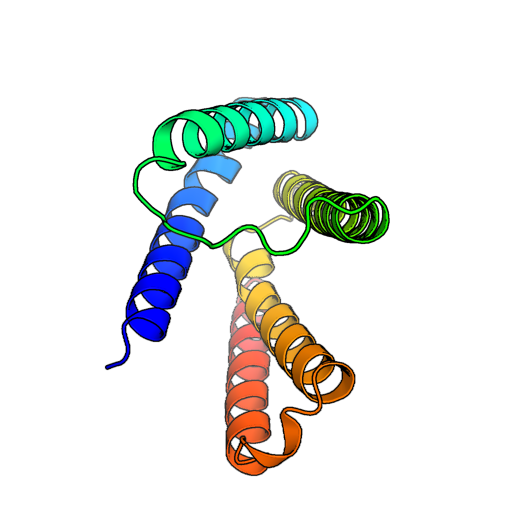7 ? 15.373 -7.903 -11.792 1.00 70.69 117 LYS A N 1
ATOM 871 C CA . LYS A 1 117 ? 16.730 -8.482 -11.722 1.00 70.69 117 LYS A CA 1
ATOM 872 C C . LYS A 1 117 ? 17.707 -7.663 -10.861 1.00 70.69 117 LYS A C 1
ATOM 874 O O . LYS A 1 117 ? 18.921 -7.754 -11.027 1.00 70.69 117 LYS A O 1
ATOM 879 N N . GLU A 1 118 ? 17.192 -6.909 -9.894 1.00 69.75 118 GLU A N 1
ATOM 880 C CA . GLU A 1 118 ? 17.978 -6.056 -8.991 1.00 69.75 118 GLU A CA 1
ATOM 881 C C . GLU A 1 118 ? 18.680 -6.847 -7.875 1.00 69.75 118 GLU A C 1
ATOM 883 O O . GLU A 1 118 ? 19.430 -6.280 -7.082 1.00 69.75 118 GLU A O 1
ATOM 888 N N . ALA A 1 119 ? 18.483 -8.170 -7.813 1.00 62.94 119 ALA A N 1
ATOM 889 C CA . ALA A 1 119 ? 19.021 -9.034 -6.761 1.00 62.94 119 ALA A CA 1
ATOM 890 C C . ALA A 1 119 ? 20.551 -8.937 -6.591 1.00 62.94 119 ALA A C 1
ATOM 892 O O . ALA A 1 119 ? 21.060 -9.181 -5.501 1.00 62.94 119 ALA A O 1
ATOM 893 N N . GLN A 1 120 ? 21.285 -8.543 -7.638 1.00 63.97 120 GLN A N 1
ATOM 894 C CA . GLN A 1 120 ? 22.741 -8.351 -7.594 1.00 63.97 120 GLN A CA 1
ATOM 895 C C . GLN A 1 120 ? 23.176 -7.047 -6.901 1.00 63.97 120 GLN A C 1
ATOM 897 O O . GLN A 1 120 ? 24.331 -6.920 -6.506 1.00 63.97 120 GLN A O 1
ATOM 902 N N . GLN A 1 121 ? 22.272 -6.075 -6.749 1.00 63.09 121 GLN A N 1
ATOM 903 C CA . GLN A 1 121 ? 22.560 -4.750 -6.186 1.00 63.09 121 GLN A CA 1
ATOM 904 C C . GLN A 1 121 ? 22.279 -4.668 -4.679 1.00 63.09 121 GLN A C 1
ATOM 906 O O . GLN A 1 121 ? 22.606 -3.668 -4.037 1.00 63.09 121 GLN A O 1
ATOM 911 N N . ILE A 1 122 ? 21.678 -5.711 -4.096 1.00 64.56 122 ILE A N 1
ATOM 912 C CA . ILE A 1 122 ? 21.240 -5.728 -2.700 1.00 64.56 122 ILE A CA 1
ATOM 913 C C . ILE A 1 122 ? 21.969 -6.823 -1.925 1.00 64.56 122 ILE A C 1
ATOM 915 O O . ILE A 1 122 ? 22.087 -7.966 -2.360 1.00 64.56 122 ILE A O 1
ATOM 919 N N . ILE A 1 123 ? 22.409 -6.490 -0.711 1.00 75.12 123 ILE A N 1
ATOM 920 C CA . ILE A 1 123 ? 22.915 -7.481 0.241 1.00 75.12 123 ILE A CA 1
ATOM 921 C C . ILE A 1 123 ? 21.717 -8.293 0.752 1.00 75.12 123 ILE A C 1
ATOM 923 O O . ILE A 1 123 ? 21.038 -7.878 1.693 1.00 75.12 123 ILE A O 1
ATOM 927 N N . VAL A 1 124 ? 21.468 -9.453 0.135 1.00 71.06 124 VAL A N 1
ATOM 928 C CA . VAL A 1 124 ? 20.328 -10.352 0.419 1.00 71.06 124 VAL A CA 1
ATOM 929 C C . VAL A 1 124 ? 20.176 -10.643 1.914 1.00 71.06 124 VAL A C 1
ATOM 931 O O . VAL A 1 124 ? 19.069 -10.627 2.442 1.00 71.06 124 VAL A O 1
ATOM 934 N N . LEU A 1 125 ? 21.286 -10.815 2.637 1.00 71.62 125 LEU A N 1
ATOM 935 C CA . LEU A 1 125 ? 21.259 -11.041 4.083 1.00 71.62 125 LEU A CA 1
ATOM 936 C C . LEU A 1 125 ? 20.662 -9.855 4.863 1.00 71.62 125 LEU A C 1
ATOM 938 O O . LEU A 1 125 ? 19.865 -10.059 5.772 1.00 71.62 125 LEU A O 1
ATOM 942 N N . ARG A 1 126 ? 21.007 -8.611 4.502 1.00 73.19 126 ARG A N 1
ATOM 943 C CA . ARG A 1 126 ? 20.455 -7.411 5.161 1.00 73.19 126 ARG A CA 1
ATOM 944 C C . ARG A 1 126 ? 18.973 -7.245 4.861 1.00 73.19 126 ARG A C 1
ATOM 946 O O . ARG A 1 126 ? 18.227 -6.815 5.734 1.00 73.19 126 ARG A O 1
ATOM 953 N N . LEU A 1 127 ? 18.555 -7.618 3.653 1.00 74.88 127 LEU A N 1
ATOM 954 C CA . LEU A 1 127 ? 17.149 -7.638 3.278 1.00 74.88 127 LEU A CA 1
ATOM 955 C C . LEU A 1 127 ? 16.367 -8.655 4.111 1.00 74.88 127 LEU A C 1
ATOM 957 O O . LEU A 1 127 ? 15.353 -8.293 4.693 1.00 74.88 127 LEU A O 1
ATOM 961 N N . LEU A 1 128 ? 16.845 -9.899 4.190 1.00 74.62 128 LEU A N 1
ATOM 962 C CA . LEU A 1 128 ? 16.177 -10.962 4.943 1.00 74.62 128 LEU A CA 1
ATOM 963 C C . LEU A 1 128 ? 16.103 -10.645 6.440 1.00 74.62 128 LEU A C 1
ATOM 965 O O . LEU A 1 128 ? 15.072 -10.896 7.056 1.00 74.62 128 LEU A O 1
ATOM 969 N N . LEU A 1 129 ? 17.158 -10.053 7.011 1.00 77.12 129 LEU A N 1
ATOM 970 C CA . LEU A 1 129 ? 17.157 -9.593 8.402 1.00 77.12 129 LEU A CA 1
ATOM 971 C C . LEU A 1 129 ? 16.189 -8.422 8.619 1.00 77.12 129 LEU A C 1
ATOM 973 O O . LEU A 1 129 ? 15.419 -8.430 9.571 1.00 77.12 129 LEU A O 1
ATOM 977 N N . GLY A 1 130 ? 16.185 -7.422 7.734 1.00 75.06 130 GLY A N 1
ATOM 978 C CA . GLY A 1 130 ? 15.232 -6.311 7.822 1.00 75.06 130 GLY A CA 1
ATOM 979 C C . GLY A 1 130 ? 13.782 -6.788 7.705 1.00 75.06 130 GLY A C 1
ATOM 980 O O . GLY A 1 130 ? 12.941 -6.424 8.522 1.00 75.06 130 GLY A O 1
ATOM 981 N N . ALA A 1 131 ? 13.512 -7.662 6.737 1.00 73.88 131 ALA A N 1
ATOM 982 C CA . ALA A 1 131 ? 12.224 -8.308 6.519 1.00 73.88 131 ALA A CA 1
ATOM 983 C C . ALA A 1 131 ? 11.746 -9.099 7.742 1.00 73.88 131 ALA A C 1
ATOM 985 O O . ALA A 1 131 ? 10.590 -8.978 8.140 1.00 73.88 131 ALA A O 1
ATOM 986 N N . SER A 1 132 ? 12.622 -9.889 8.365 1.00 74.00 132 SER A N 1
ATOM 987 C CA . SER A 1 132 ? 12.258 -10.686 9.536 1.00 74.00 132 SER A CA 1
ATOM 988 C C . SER A 1 132 ? 11.983 -9.820 10.765 1.00 74.00 132 SER A C 1
ATOM 990 O O . SER A 1 132 ? 10.999 -10.075 11.454 1.00 74.00 132 SER A O 1
ATOM 992 N N . PHE A 1 133 ? 12.754 -8.751 11.002 1.00 79.12 133 PHE A N 1
ATOM 993 C CA . PHE A 1 133 ? 12.440 -7.776 12.057 1.00 79.12 133 PHE A CA 1
ATOM 994 C C . PHE A 1 133 ? 11.105 -7.073 11.820 1.00 79.12 133 PHE A C 1
ATOM 996 O O . PHE A 1 133 ? 10.337 -6.879 12.762 1.00 79.12 133 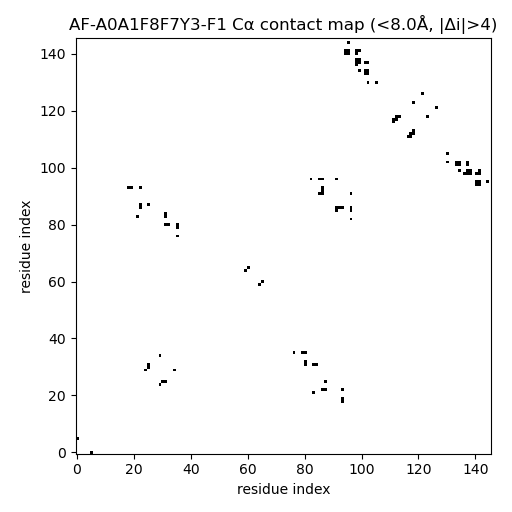PHE A O 1
ATOM 1003 N N . ILE A 1 134 ? 10.815 -6.725 10.566 1.00 74.56 134 ILE A N 1
ATOM 1004 C CA . ILE A 1 134 ? 9.543 -6.128 10.174 1.00 74.56 134 ILE A CA 1
ATOM 1005 C C . ILE A 1 134 ? 8.388 -7.093 10.469 1.00 74.56 134 ILE A C 1
ATOM 1007 O O . ILE A 1 134 ? 7.472 -6.727 11.200 1.00 74.56 134 ILE A O 1
ATOM 1011 N N . LEU A 1 135 ? 8.458 -8.332 9.975 1.00 74.31 135 LEU A N 1
ATOM 1012 C CA . LEU A 1 135 ? 7.433 -9.357 10.195 1.00 74.31 135 LEU A CA 1
ATOM 1013 C C . LEU A 1 135 ? 7.241 -9.682 11.681 1.00 74.31 135 LEU A C 1
ATOM 1015 O O . LEU A 1 135 ? 6.114 -9.873 12.132 1.00 74.31 135 LEU A O 1
ATOM 1019 N N . LEU A 1 136 ? 8.327 -9.721 12.454 1.00 78.12 136 LEU A N 1
ATOM 1020 C CA . LEU A 1 136 ? 8.276 -9.975 13.889 1.00 78.12 136 LEU A CA 1
ATOM 1021 C C . LEU A 1 136 ? 7.633 -8.804 14.644 1.00 78.12 136 LEU A C 1
ATOM 1023 O O . LEU A 1 136 ? 6.790 -9.031 15.506 1.00 78.12 136 LEU A O 1
ATOM 1027 N N . GLY A 1 137 ? 7.954 -7.558 14.283 1.00 72.75 137 GLY A N 1
ATOM 1028 C CA . GLY A 1 137 ? 7.285 -6.371 14.822 1.00 72.75 137 GLY A CA 1
ATOM 1029 C C . GLY A 1 137 ? 5.791 -6.347 14.490 1.00 7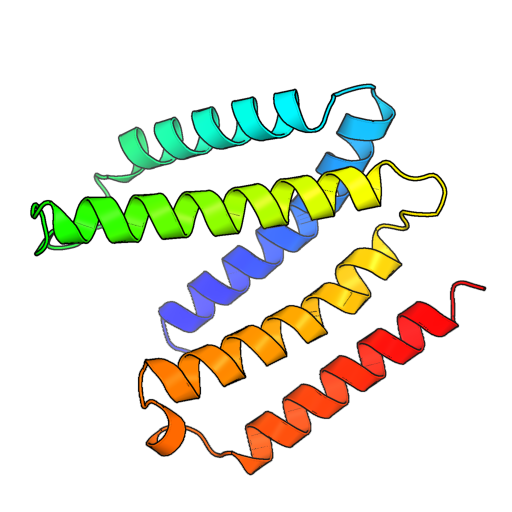2.75 137 GLY A C 1
ATOM 1030 O O . GLY A 1 137 ? 4.964 -6.147 15.379 1.00 72.75 137 GLY A O 1
ATOM 1031 N N . SER A 1 138 ? 5.442 -6.636 13.235 1.00 68.12 138 SER A N 1
ATOM 1032 C CA . SER A 1 138 ? 4.066 -6.812 12.761 1.00 68.12 138 SER A CA 1
ATOM 1033 C C . SER A 1 138 ? 3.297 -7.850 13.581 1.00 68.12 138 SER A C 1
ATOM 1035 O O . SER A 1 138 ? 2.196 -7.578 14.063 1.00 68.12 138 SER A O 1
ATOM 1037 N N . TYR A 1 139 ? 3.900 -9.026 13.783 1.00 71.50 139 TYR A N 1
ATOM 1038 C CA . TYR A 1 139 ? 3.329 -10.115 14.569 1.00 71.50 139 TYR A CA 1
ATOM 1039 C C . TYR A 1 139 ? 3.104 -9.697 16.026 1.00 71.50 139 TYR A C 1
ATOM 1041 O O . TYR A 1 139 ? 1.987 -9.825 16.524 1.00 71.50 139 TYR A O 1
ATOM 1049 N N . LEU A 1 140 ? 4.112 -9.114 16.684 1.00 76.62 140 LEU A N 1
ATOM 1050 C CA . LEU A 1 140 ? 4.010 -8.664 18.076 1.00 76.62 140 LEU A CA 1
ATOM 1051 C C . LEU A 1 140 ? 2.870 -7.656 18.278 1.00 76.62 140 LEU A C 1
ATOM 1053 O O . LEU A 1 140 ? 2.087 -7.807 19.216 1.00 76.62 140 LEU A O 1
ATOM 1057 N N . VAL A 1 141 ? 2.729 -6.676 17.379 1.00 69.81 141 VAL A N 1
ATOM 1058 C CA . VAL A 1 141 ? 1.622 -5.704 17.423 1.00 69.81 141 VAL A CA 1
ATOM 1059 C C . VAL A 1 141 ? 0.272 -6.378 17.184 1.00 69.81 141 VAL A C 1
ATOM 1061 O O . VAL A 1 141 ? -0.695 -6.047 17.860 1.00 69.81 141 VAL A O 1
ATOM 1064 N N . SER A 1 142 ? 0.180 -7.347 16.269 1.00 63.72 142 SER A N 1
ATOM 1065 C CA . SER A 1 142 ? -1.076 -8.078 16.058 1.00 63.72 142 SER A CA 1
ATOM 1066 C C . SER A 1 142 ? -1.484 -8.900 17.290 1.00 63.72 142 SER A C 1
ATOM 1068 O O . SER A 1 142 ? -2.644 -8.881 17.686 1.00 63.72 142 SER A O 1
ATOM 1070 N N . THR A 1 143 ? -0.524 -9.550 17.957 1.00 69.62 143 THR A N 1
ATOM 1071 C CA . THR A 1 143 ? -0.775 -10.380 19.147 1.00 69.62 143 THR A CA 1
ATOM 1072 C C . THR A 1 143 ? -1.033 -9.580 20.424 1.00 69.62 143 THR A C 1
ATOM 1074 O O . THR A 1 143 ? -1.560 -10.130 21.390 1.00 69.62 143 THR A O 1
ATOM 1077 N N . SER A 1 144 ? -0.683 -8.290 20.459 1.00 67.06 144 SER A N 1
ATOM 1078 C CA . SER A 1 144 ? -0.971 -7.424 21.610 1.00 67.06 144 SER A CA 1
ATOM 1079 C C . SER A 1 144 ? -2.423 -6.935 21.646 1.00 67.06 144 SER A C 1
ATOM 1081 O O . SER A 1 144 ? -2.864 -6.426 22.675 1.00 67.06 144 SER A O 1
ATOM 1083 N N . LEU A 1 145 ? -3.177 -7.123 20.558 1.00 63.00 145 LEU A N 1
ATOM 1084 C CA . LEU A 1 145 ? -4.523 -6.581 20.362 1.00 63.00 145 LEU A CA 1
ATOM 1085 C C . LEU A 1 145 ? -5.657 -7.574 20.678 1.00 63.00 145 LEU A C 1
ATOM 1087 O O . LEU A 1 145 ? -6.712 -7.446 20.075 1.00 63.00 145 LEU A O 1
ATOM 1091 N N . LYS A 1 146 ? -5.412 -8.514 21.611 1.00 52.56 146 LYS A N 1
ATOM 1092 C CA . LYS A 1 146 ? -6.338 -9.536 22.161 1.00 52.56 146 LYS A CA 1
ATOM 1093 C C . LYS A 1 146 ? -7.804 -9.444 21.731 1.00 52.56 146 LYS A C 1
ATOM 1095 O O . LYS A 1 146 ? -8.477 -8.481 22.162 1.00 52.56 146 LYS A O 1
#

Solvent-accessible surface area (backbone atoms only — not comparable to full-atom values): 8316 Å² total; per-residue (Å²): 134,57,72,67,60,54,53,51,52,51,52,52,51,53,53,60,60,49,48,61,54,55,54,50,42,43,74,73,69,52,48,65,69,58,54,49,50,52,52,52,51,51,50,49,50,48,47,69,70,45,62,81,79,55,92,66,80,78,86,54,97,40,76,66,49,53,49,54,52,49,54,50,52,51,56,51,50,52,54,50,48,54,52,45,52,46,49,70,41,97,84,28,46,67,69,46,58,62,27,47,46,53,47,53,53,43,49,50,50,54,50,46,29,65,76,69,62,46,56,85,81,49,64,61,69,62,52,54,51,53,42,48,53,40,43,50,52,21,47,53,55,49,69,70,65,119

Radius of gyration: 17.84 Å; Cα contacts (8 Å, |Δi|>4): 58; chains: 1; bounding box: 44×32×49 Å

Organism: NCBI:txid1802675

Sequence (146 aa):
MSPAVRLILLAVIFTGIGTPFLKISQRLGVNASEILLVNSFASALIGFLGFRFIDYQSTGFGGFGLFVAFGTLLILNVGFLLTNYSLSLDGGLLSVIYAITPAATTLTILIGLIFLKEAQQIIVLRLLLGASFILLGSYLVSTSLK

Foldseek 3Di:
DDPVVVVVVVVVVCVVVVLVVLLVCVVVVDALVNVLVVVVVVVVVCCVVVVVPDPPPCPDPDPVVVVVVVVVVVVVSVVSSVLSVLSNDPPSDSQLSVLCVLLVVLVVVVVCCVPVVCVVVDPVVVSVVVNVVSVVSSVVSNVVPD

pLDDT: mean 73.66, std 9.29, range [48.19, 87.12]

Secondary structure (DSSP, 8-state):
--HHHHHHHHHHHHHHHHHHHHHHHHHTT--HHHHHHHHHHHHHHHHHHHTTT--------SHHHHHHHHHHHHHHHHHHHHHHHHHHSTT--HHHHHHHHHHHHHHHHHHHHHHS-GGGTS-HHHHHHHHHHHHHHHHHHHHTT-